Protein AF-A6MK25-F1 (afdb_monomer)

InterPro domains:
  IPR008936 Rho GTPase activation protein [G3DSA:1.10.506.10] (1-48)

Sequence (48 aa):
LSALNEIYSYVSKYSEELIGALEQDEQARRQRLAYKVEQLINAMFIES

Organism: Callithrix jacchus (NCBI:txid9483)

Solvent-accessible surface area (backbone atoms only — not comparable to full-atom values): 2779 Å² total; per-residue (Å²): 140,52,75,65,59,53,54,47,53,52,50,64,75,42,40,67,62,52,35,53,53,26,66,72,35,68,68,34,47,77,68,43,44,37,62,54,50,51,53,50,54,54,54,49,64,73,76,107

Mean predicted aligned error: 3.46 Å

pLDDT: mean 91.15, std 10.36, range [56.16, 98.38]

Radius of gyration: 11.39 Å; Cα contacts (8 Å, |Δi|>4): 19; chains: 1; bounding box: 31×19×23 Å

Secondary structure (DSSP, 8-state):
--HHHHHHHHHHHTHHHHHHHHHH-HHHHHTTHHHHHHHHHHHHHHH-

Structure (mmCIF, N/CA/C/O backbone):
data_AF-A6MK25-F1
#
_entry.id   AF-A6MK25-F1
#
loop_
_atom_site.group_PDB
_atom_site.id
_atom_site.type_symbol
_atom_site.label_atom_id
_atom_site.label_alt_id
_atom_site.label_comp_id
_atom_site.label_asym_id
_atom_site.label_entity_id
_atom_site.label_seq_id
_atom_site.pdbx_PDB_ins_code
_atom_site.Cartn_x
_atom_site.Cartn_y
_atom_site.Cartn_z
_atom_site.occupancy
_atom_site.B_iso_or_equiv
_atom_site.auth_seq_id
_atom_site.auth_comp_id
_atom_site.auth_asym_id
_atom_site.auth_atom_id
_atom_site.pdbx_PDB_model_num
ATOM 1 N N . LEU A 1 1 ? 15.361 -11.002 -15.528 1.00 59.50 1 LEU A N 1
ATOM 2 C CA . LEU A 1 1 ? 14.155 -10.157 -15.420 1.00 59.50 1 LEU A CA 1
ATOM 3 C C . LEU A 1 1 ? 12.960 -11.095 -15.281 1.00 59.50 1 LEU A C 1
ATOM 5 O O . LEU A 1 1 ? 12.65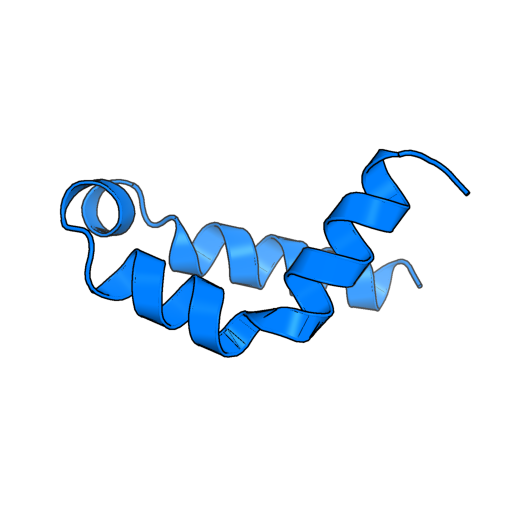4 -11.796 -16.235 1.00 59.50 1 LEU A O 1
ATOM 9 N N . SER A 1 2 ? 12.406 -11.249 -14.078 1.00 86.38 2 SER A N 1
ATOM 10 C CA . SER A 1 2 ? 11.216 -12.081 -13.843 1.00 86.38 2 SER A CA 1
ATOM 11 C C . SER A 1 2 ? 9.960 -11.205 -13.893 1.00 86.38 2 SER A C 1
ATOM 13 O O . SER A 1 2 ? 10.042 -10.013 -13.598 1.00 86.38 2 SER A O 1
ATOM 15 N N . ALA A 1 3 ? 8.799 -11.790 -14.206 1.00 89.19 3 ALA A N 1
ATOM 16 C CA . ALA A 1 3 ? 7.517 -11.075 -14.180 1.00 89.19 3 ALA A CA 1
ATOM 17 C C . ALA A 1 3 ? 7.239 -10.423 -12.811 1.00 89.19 3 ALA A C 1
ATOM 19 O O . ALA A 1 3 ? 6.666 -9.342 -12.727 1.00 89.19 3 ALA A O 1
ATOM 20 N N . LEU A 1 4 ? 7.705 -11.055 -11.730 1.00 85.62 4 LEU A N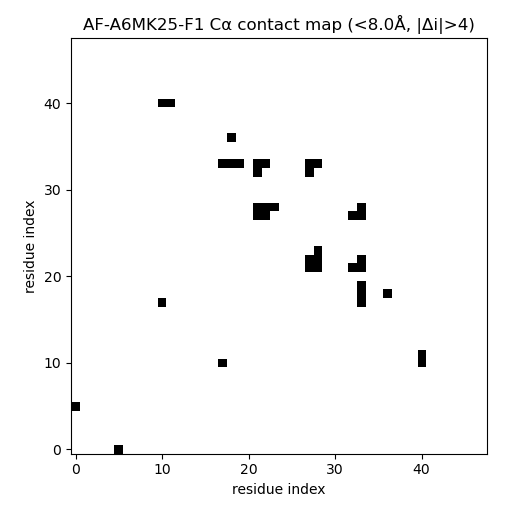 1
ATOM 21 C CA . LEU A 1 4 ? 7.574 -10.520 -10.380 1.00 85.62 4 LEU A CA 1
ATOM 22 C C . LEU A 1 4 ? 8.414 -9.244 -10.181 1.00 85.62 4 LEU A C 1
ATOM 24 O O . LEU A 1 4 ? 7.905 -8.271 -9.636 1.00 85.62 4 LEU A O 1
ATOM 28 N N . ASN A 1 5 ? 9.658 -9.207 -10.676 1.00 85.75 5 ASN A N 1
ATOM 29 C CA . ASN A 1 5 ? 10.503 -8.005 -10.597 1.00 85.75 5 ASN A CA 1
ATOM 30 C C . ASN A 1 5 ? 9.919 -6.832 -11.395 1.00 85.75 5 ASN A C 1
ATOM 32 O O . ASN A 1 5 ? 10.069 -5.675 -11.002 1.00 85.75 5 ASN A O 1
ATOM 36 N N . GLU A 1 6 ? 9.249 -7.119 -12.510 1.00 90.00 6 GLU A N 1
ATOM 37 C CA . GLU A 1 6 ? 8.562 -6.097 -13.296 1.00 90.00 6 GLU A CA 1
ATOM 38 C C . GLU A 1 6 ? 7.373 -5.512 -12.522 1.00 90.00 6 GLU A C 1
ATOM 40 O O . GLU A 1 6 ? 7.288 -4.295 -12.368 1.00 90.00 6 GLU A O 1
ATOM 45 N N . ILE A 1 7 ? 6.530 -6.361 -11.920 1.00 90.38 7 ILE A N 1
ATOM 46 C CA . ILE A 1 7 ? 5.436 -5.923 -11.034 1.00 90.38 7 ILE A CA 1
ATOM 47 C C . ILE A 1 7 ? 5.977 -5.068 -9.880 1.00 90.38 7 ILE A C 1
ATOM 49 O O . ILE A 1 7 ? 5.431 -4.004 -9.592 1.00 90.38 7 ILE A O 1
ATOM 53 N N . TYR A 1 8 ? 7.084 -5.473 -9.259 1.00 88.12 8 TYR A N 1
ATOM 54 C CA . TYR A 1 8 ? 7.696 -4.708 -8.174 1.00 88.12 8 TYR A CA 1
ATOM 55 C C . TYR A 1 8 ? 8.234 -3.348 -8.597 1.00 88.12 8 TYR A C 1
ATOM 57 O O . TYR A 1 8 ? 8.113 -2.382 -7.845 1.00 88.12 8 TYR A O 1
ATOM 65 N N . SER A 1 9 ? 8.771 -3.247 -9.812 1.00 89.88 9 SER A N 1
ATOM 66 C CA . SER A 1 9 ? 9.214 -1.965 -10.362 1.00 89.88 9 SER A CA 1
ATOM 67 C C . SER A 1 9 ? 8.047 -0.974 -10.444 1.00 89.88 9 SER A C 1
ATOM 69 O O . SER A 1 9 ? 8.208 0.200 -10.116 1.00 89.88 9 SER A O 1
ATOM 71 N N . TYR A 1 10 ? 6.851 -1.451 -10.804 1.00 93.69 10 TYR A N 1
ATOM 72 C CA . TYR A 1 10 ? 5.635 -0.636 -10.786 1.00 93.69 10 TYR A CA 1
ATOM 73 C C . TYR A 1 10 ? 5.166 -0.299 -9.367 1.00 93.69 10 TYR A C 1
ATOM 75 O O . TYR A 1 10 ? 4.843 0.855 -9.104 1.00 93.69 10 TYR A O 1
ATOM 83 N N . VAL A 1 11 ? 5.167 -1.266 -8.445 1.00 92.88 11 VAL A N 1
ATOM 84 C CA . VAL A 1 11 ? 4.770 -1.035 -7.042 1.00 92.88 11 VAL A CA 1
ATOM 85 C C . VAL A 1 11 ? 5.663 0.011 -6.370 1.00 92.88 11 VAL A C 1
ATOM 87 O O . VAL A 1 11 ? 5.153 0.897 -5.695 1.00 92.88 11 VAL A O 1
ATOM 90 N N . SER A 1 12 ? 6.979 -0.051 -6.588 1.00 91.12 12 SER A N 1
ATOM 91 C CA . SER A 1 12 ? 7.926 0.926 -6.040 1.00 91.12 12 SER A CA 1
ATOM 92 C C . SER A 1 12 ? 7.717 2.320 -6.645 1.00 91.12 12 SER A C 1
ATOM 94 O O . SER A 1 12 ? 7.641 3.314 -5.920 1.00 91.12 12 SER A O 1
ATOM 96 N N . LYS A 1 13 ? 7.527 2.391 -7.973 1.00 94.00 13 LYS A N 1
ATOM 97 C CA . LYS A 1 13 ? 7.332 3.648 -8.711 1.00 94.00 13 LYS A CA 1
ATOM 98 C C . LYS A 1 13 ? 6.087 4.432 -8.283 1.00 94.00 13 LYS A C 1
ATOM 100 O O . LYS A 1 13 ? 6.127 5.655 -8.329 1.00 94.00 13 LYS A O 1
ATOM 105 N N . TYR A 1 14 ? 5.009 3.744 -7.915 1.00 96.88 14 TYR A N 1
ATOM 106 C CA . TYR A 1 14 ? 3.712 4.346 -7.574 1.00 96.88 14 TYR A CA 1
ATOM 107 C C . TYR A 1 14 ? 3.334 4.122 -6.106 1.00 96.88 14 TYR A C 1
ATOM 109 O O . TYR A 1 14 ? 2.161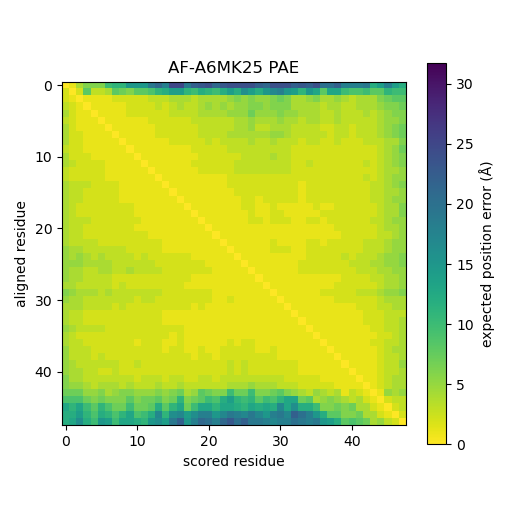 3.974 -5.768 1.00 96.88 14 TYR A O 1
ATOM 117 N N . SER A 1 15 ? 4.333 3.988 -5.234 1.00 95.06 15 SER A N 1
ATOM 118 C CA . SER A 1 15 ? 4.126 3.565 -3.847 1.00 95.06 15 SER A CA 1
ATOM 119 C C . SER A 1 15 ? 3.232 4.527 -3.059 1.00 95.06 15 SER A C 1
ATOM 121 O O . SER A 1 15 ? 2.348 4.065 -2.338 1.00 95.06 15 SER A O 1
ATOM 123 N N . GLU A 1 16 ? 3.388 5.839 -3.246 1.00 96.50 16 GLU A N 1
ATOM 124 C CA . GLU A 1 16 ? 2.560 6.857 -2.589 1.00 96.50 16 GLU A CA 1
ATOM 125 C C . GLU A 1 16 ? 1.090 6.765 -3.014 1.00 96.50 16 GLU A C 1
ATOM 127 O O . GLU A 1 16 ? 0.200 6.713 -2.162 1.00 96.50 16 GLU A O 1
ATOM 132 N N . GLU A 1 17 ? 0.809 6.684 -4.318 1.00 98.12 17 GLU A N 1
ATOM 133 C CA . GLU A 1 17 ? -0.562 6.581 -4.821 1.00 98.12 17 GLU A CA 1
ATOM 134 C C . GLU A 1 17 ? -1.223 5.262 -4.409 1.00 98.12 17 GLU A C 1
ATOM 136 O O . GLU A 1 17 ? -2.417 5.225 -4.099 1.00 98.12 17 GLU A O 1
ATOM 141 N N . LEU A 1 18 ? -0.448 4.176 -4.378 1.00 97.31 18 LEU A N 1
ATOM 142 C CA . LEU A 1 18 ? -0.923 2.845 -4.011 1.00 97.31 18 LEU A CA 1
ATOM 143 C C . LEU A 1 18 ? -1.246 2.775 -2.513 1.00 97.31 18 LEU A C 1
ATOM 145 O O . LEU A 1 18 ? -2.316 2.290 -2.144 1.00 97.31 18 LEU A O 1
ATOM 149 N N . ILE A 1 19 ? -0.382 3.321 -1.652 1.00 97.88 19 ILE A N 1
ATOM 150 C CA . ILE A 1 19 ? -0.653 3.449 -0.213 1.00 97.88 19 ILE A CA 1
ATOM 151 C C 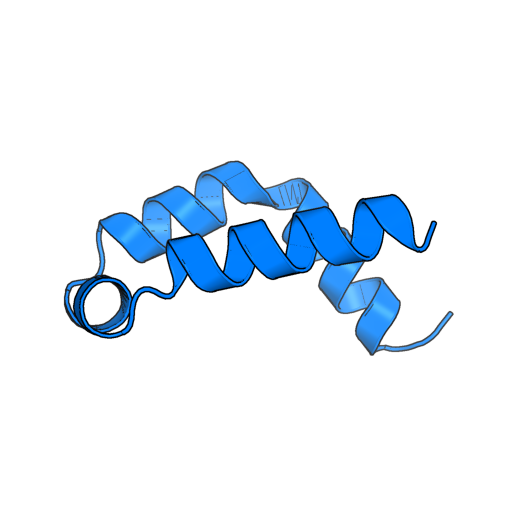. ILE A 1 19 ? -1.873 4.339 0.018 1.00 97.88 19 ILE A C 1
ATOM 153 O O . ILE A 1 19 ? -2.803 3.913 0.703 1.00 97.88 19 ILE A O 1
ATOM 157 N N . GLY A 1 20 ? -1.931 5.510 -0.621 1.00 97.88 20 GLY A N 1
ATOM 158 C CA . GLY A 1 20 ? -3.070 6.418 -0.506 1.00 97.88 20 GLY A CA 1
ATOM 159 C C . GLY A 1 20 ? -4.392 5.748 -0.889 1.00 97.88 20 GLY A C 1
ATOM 160 O O . GLY A 1 20 ? -5.378 5.865 -0.164 1.00 97.88 20 GLY A O 1
ATOM 161 N N . ALA A 1 21 ? -4.421 4.969 -1.974 1.00 98.25 21 ALA A N 1
ATOM 162 C CA . ALA A 1 21 ? -5.608 4.211 -2.369 1.00 98.25 21 ALA A CA 1
ATOM 163 C C . ALA A 1 21 ? -6.012 3.149 -1.326 1.00 98.25 21 ALA A C 1
ATOM 165 O O . ALA A 1 21 ? -7.197 3.001 -1.017 1.00 98.25 21 ALA A O 1
ATOM 166 N N . LEU A 1 22 ? -5.039 2.437 -0.746 1.00 98.38 22 LEU A N 1
ATOM 167 C CA . LEU A 1 22 ? -5.280 1.426 0.291 1.00 98.38 22 LEU A CA 1
ATOM 168 C C . LEU A 1 22 ? -5.747 2.031 1.624 1.00 98.38 22 LEU A C 1
ATOM 170 O O . LEU A 1 22 ? -6.436 1.358 2.390 1.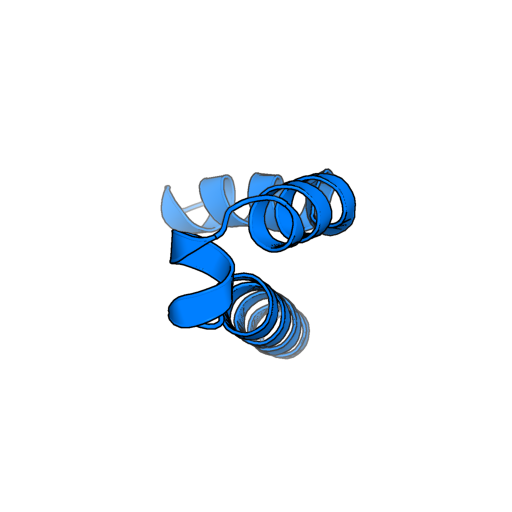00 98.38 22 LEU A O 1
ATOM 174 N N . GLU A 1 23 ? -5.396 3.282 1.913 1.00 98.00 23 GLU A N 1
ATOM 175 C CA . GLU A 1 23 ? -5.891 4.007 3.086 1.00 98.00 23 GLU A CA 1
ATOM 176 C C . GLU A 1 23 ? -7.334 4.497 2.910 1.00 98.00 23 GLU A C 1
ATOM 178 O O . GLU A 1 23 ? -8.089 4.555 3.884 1.00 98.00 23 GLU A O 1
ATOM 183 N N . GLN A 1 24 ? -7.758 4.807 1.683 1.00 97.88 24 GLN A N 1
ATOM 184 C CA . GLN A 1 24 ? -9.142 5.208 1.411 1.00 97.88 24 GLN A CA 1
ATOM 185 C C . GLN A 1 24 ? -10.112 4.015 1.416 1.00 97.88 24 GLN A C 1
ATOM 187 O O . GLN A 1 24 ? -11.275 4.169 1.796 1.00 97.88 24 GLN A O 1
ATOM 192 N N . ASP A 1 25 ? -9.650 2.813 1.061 1.00 98.25 25 ASP A N 1
ATOM 193 C CA . ASP A 1 25 ? -10.494 1.616 1.030 1.00 98.25 25 ASP A CA 1
ATOM 194 C C . ASP A 1 25 ? -10.698 0.991 2.427 1.00 98.25 25 ASP A C 1
ATOM 196 O O . ASP A 1 25 ? -9.761 0.691 3.173 1.00 98.25 25 ASP A O 1
ATOM 200 N N . GLU A 1 26 ? -11.959 0.774 2.813 1.00 98.38 26 GLU A N 1
ATOM 201 C CA . GLU A 1 26 ? -12.293 0.242 4.139 1.00 98.38 26 GLU A CA 1
ATOM 202 C C . GLU A 1 26 ? -11.811 -1.205 4.326 1.00 98.38 26 GLU A C 1
ATOM 204 O O . GLU A 1 26 ? -11.314 -1.566 5.399 1.00 98.38 26 GLU A O 1
ATOM 209 N N . GLN A 1 27 ? -11.941 -2.047 3.297 1.00 98.31 27 GLN A N 1
ATOM 210 C CA . GLN A 1 27 ? -11.544 -3.452 3.387 1.00 98.31 27 GLN A CA 1
ATOM 211 C C . GLN A 1 27 ? -10.019 -3.581 3.488 1.00 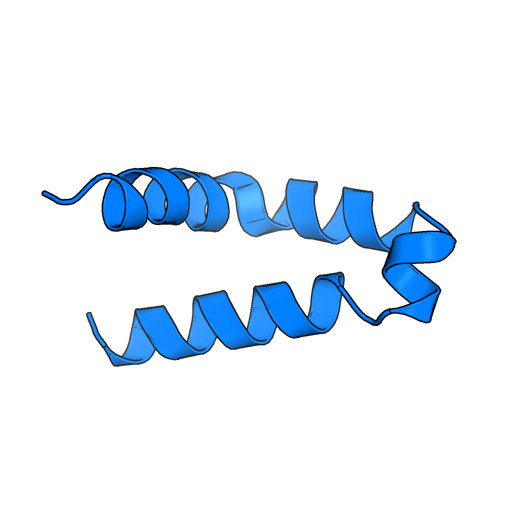98.31 27 GLN A C 1
ATOM 213 O O . GLN A 1 27 ? -9.515 -4.348 4.316 1.00 98.31 27 GLN A O 1
ATOM 218 N N . ALA A 1 28 ? -9.287 -2.778 2.720 1.00 98.31 28 ALA A N 1
ATOM 219 C CA . ALA A 1 28 ? -7.839 -2.686 2.728 1.00 98.31 28 ALA A CA 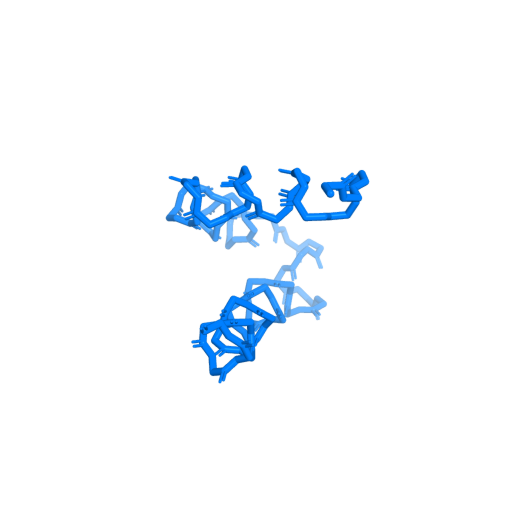1
ATOM 220 C C . ALA A 1 28 ? -7.308 -2.224 4.086 1.00 98.31 28 ALA A C 1
ATOM 222 O O . ALA A 1 28 ? -6.384 -2.841 4.62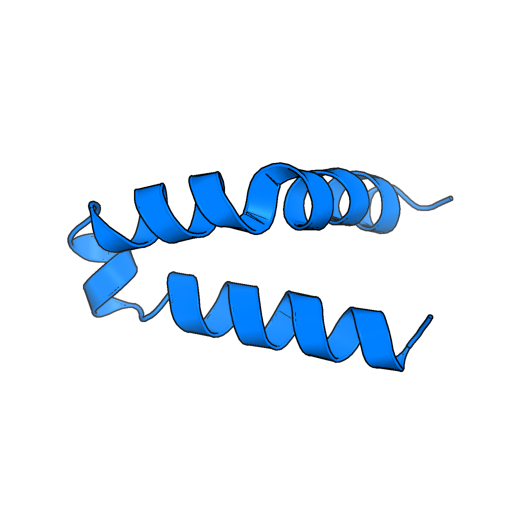9 1.00 98.31 28 ALA A O 1
ATOM 223 N N . ARG A 1 29 ? -7.938 -1.210 4.695 1.00 98.38 29 ARG A N 1
ATOM 224 C CA . ARG A 1 29 ? -7.605 -0.776 6.058 1.00 98.38 29 ARG A CA 1
ATOM 225 C C . ARG A 1 29 ? -7.839 -1.870 7.093 1.00 98.38 29 ARG A C 1
ATOM 227 O O . ARG A 1 29 ? -6.945 -2.136 7.897 1.00 98.38 29 ARG A O 1
ATOM 234 N N . ARG A 1 30 ? -8.987 -2.563 7.055 1.00 98.31 30 ARG A N 1
ATOM 235 C CA . ARG A 1 30 ? -9.274 -3.695 7.967 1.00 98.31 30 ARG A CA 1
ATOM 236 C C . ARG A 1 30 ? -8.209 -4.789 7.872 1.00 98.31 30 ARG A C 1
ATOM 238 O O . ARG A 1 30 ? -7.847 -5.387 8.882 1.00 98.31 30 ARG A O 1
ATOM 245 N N . GLN A 1 31 ? -7.683 -5.025 6.672 1.00 98.31 31 GLN A N 1
ATOM 246 C CA . GLN A 1 31 ? -6.649 -6.028 6.412 1.00 98.31 31 GLN A CA 1
ATOM 247 C C . GLN A 1 31 ? -5.209 -5.502 6.533 1.00 98.31 31 GLN A C 1
ATOM 249 O O . GLN A 1 31 ? -4.265 -6.282 6.342 1.00 98.31 31 GLN A O 1
ATOM 254 N N . ARG A 1 32 ? -5.034 -4.216 6.869 1.00 98.19 32 ARG A N 1
ATOM 255 C CA . ARG A 1 32 ? -3.743 -3.518 6.980 1.00 98.19 32 ARG A CA 1
ATOM 256 C C . ARG A 1 32 ? -2.885 -3.653 5.718 1.00 98.19 32 ARG A C 1
ATOM 258 O O . ARG A 1 32 ? -1.698 -3.959 5.804 1.00 98.19 32 ARG A O 1
ATOM 265 N N . LEU A 1 33 ? -3.493 -3.491 4.542 1.00 98.38 33 LEU A N 1
ATOM 266 C CA . LEU A 1 33 ? -2.801 -3.716 3.270 1.00 98.38 33 LEU A CA 1
ATOM 267 C C . LEU A 1 33 ? -1.704 -2.679 2.998 1.00 98.38 33 LEU A C 1
ATOM 269 O O . LEU A 1 33 ? -0.624 -3.085 2.586 1.00 98.38 33 LEU A O 1
ATOM 273 N N . ALA A 1 34 ? -1.929 -1.394 3.300 1.00 98.00 34 ALA A N 1
ATOM 274 C CA . ALA A 1 34 ? -0.913 -0.343 3.148 1.00 98.00 34 ALA A CA 1
ATOM 275 C C . ALA A 1 34 ? 0.383 -0.696 3.898 1.00 98.00 34 ALA A C 1
ATOM 277 O O . ALA A 1 34 ? 1.450 -0.792 3.302 1.00 98.00 34 ALA A O 1
ATOM 278 N N . TYR A 1 35 ? 0.250 -1.056 5.177 1.00 97.44 35 TYR A N 1
ATOM 279 C CA . TYR A 1 35 ? 1.369 -1.508 6.003 1.00 97.44 35 TYR A CA 1
ATOM 280 C C . TYR A 1 35 ? 2.102 -2.723 5.410 1.00 97.44 35 TYR A C 1
ATOM 282 O O . TYR A 1 35 ? 3.328 -2.782 5.414 1.00 97.44 35 TYR A O 1
ATOM 290 N N . LYS A 1 36 ? 1.372 -3.713 4.880 1.00 97.06 36 LYS A N 1
ATOM 291 C CA . LYS A 1 36 ? 1.992 -4.892 4.250 1.00 97.06 36 LYS A CA 1
ATOM 292 C C . LYS A 1 36 ? 2.772 -4.525 2.987 1.00 97.06 36 LYS A C 1
ATOM 294 O O . LYS A 1 36 ? 3.825 -5.109 2.756 1.00 97.06 36 LYS A O 1
ATOM 299 N N . VAL A 1 37 ? 2.271 -3.577 2.194 1.00 95.25 37 VAL A N 1
ATOM 300 C CA . VAL A 1 37 ? 2.965 -3.072 1.002 1.00 95.25 37 VAL A CA 1
ATOM 301 C C . VAL A 1 37 ? 4.242 -2.330 1.396 1.00 95.25 37 VAL A C 1
ATOM 303 O O . VAL A 1 37 ? 5.291 -2.618 0.831 1.00 95.25 37 VAL A O 1
ATOM 306 N N . GLU A 1 38 ? 4.199 -1.466 2.411 1.00 95.25 38 GLU A N 1
ATOM 307 C CA . GLU A 1 38 ? 5.396 -0.785 2.930 1.00 95.25 38 GLU A CA 1
ATOM 308 C C . GLU A 1 38 ? 6.466 -1.771 3.414 1.00 95.25 38 GLU A C 1
ATOM 310 O O . GLU A 1 38 ? 7.645 -1.623 3.094 1.00 95.25 38 GLU A O 1
ATOM 315 N N . GLN A 1 39 ? 6.070 -2.808 4.161 1.00 95.00 39 GLN A N 1
ATOM 316 C CA . GLN A 1 39 ? 6.994 -3.857 4.610 1.00 95.00 39 GLN A CA 1
ATOM 317 C C . GLN A 1 39 ? 7.655 -4.575 3.430 1.00 95.00 39 GLN A C 1
ATOM 319 O O . GLN A 1 39 ? 8.855 -4.835 3.453 1.00 95.00 39 GLN A O 1
ATOM 324 N N . LEU A 1 40 ? 6.880 -4.865 2.388 1.00 92.06 40 LEU A N 1
ATOM 325 C CA . LEU A 1 40 ? 7.352 -5.540 1.188 1.00 92.06 40 LEU A CA 1
ATOM 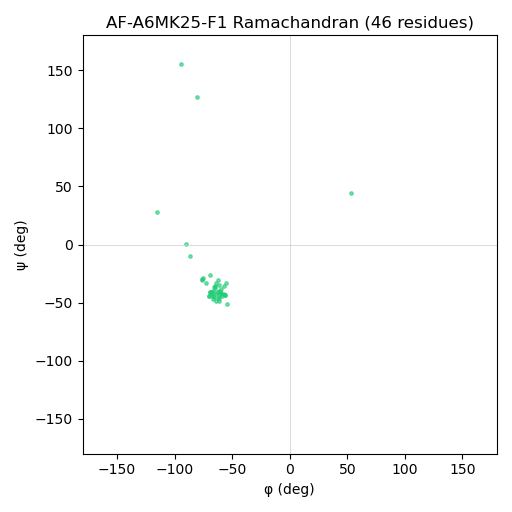326 C C . LEU A 1 40 ? 8.303 -4.660 0.361 1.00 92.06 40 LEU A C 1
ATOM 328 O O . LEU A 1 40 ? 9.339 -5.153 -0.077 1.00 92.06 40 LEU A O 1
ATOM 332 N N . ILE A 1 41 ? 8.027 -3.360 0.222 1.00 90.38 41 ILE A N 1
ATOM 333 C CA . ILE A 1 41 ? 8.939 -2.413 -0.441 1.00 90.38 41 ILE A CA 1
ATOM 334 C C . ILE A 1 41 ? 10.267 -2.322 0.326 1.00 90.38 41 ILE A C 1
ATOM 336 O O . ILE A 1 41 ? 11.336 -2.417 -0.278 1.00 90.38 41 ILE A O 1
ATOM 340 N N . ASN A 1 42 ? 10.211 -2.204 1.656 1.00 89.44 42 ASN A N 1
ATOM 341 C CA . ASN A 1 42 ? 11.407 -2.128 2.497 1.00 89.44 42 ASN A CA 1
ATOM 342 C C . ASN A 1 42 ? 12.251 -3.408 2.439 1.00 89.44 42 ASN A C 1
ATOM 344 O O . ASN A 1 42 ? 13.473 -3.326 2.345 1.00 89.44 42 ASN A O 1
ATOM 348 N N . ALA A 1 43 ? 11.618 -4.585 2.473 1.00 87.75 43 ALA A N 1
ATOM 349 C CA . ALA A 1 43 ? 12.322 -5.862 2.369 1.00 87.75 43 ALA A CA 1
ATOM 350 C C . ALA A 1 43 ? 13.080 -5.982 1.040 1.00 87.75 43 ALA A C 1
ATOM 352 O O . ALA A 1 43 ? 14.231 -6.405 1.018 1.00 87.75 43 ALA A O 1
ATOM 353 N N . MET A 1 44 ? 12.472 -5.534 -0.057 1.00 82.19 44 MET A N 1
ATOM 354 C CA . MET A 1 44 ? 13.111 -5.582 -1.368 1.00 82.19 44 MET A CA 1
ATOM 355 C C . MET A 1 44 ? 14.235 -4.574 -1.555 1.00 82.19 44 MET A C 1
ATOM 357 O O . MET A 1 44 ? 15.194 -4.888 -2.248 1.00 82.19 44 MET A O 1
ATOM 361 N N . PHE A 1 45 ? 14.142 -3.394 -0.936 1.00 75.31 45 PHE A N 1
ATOM 362 C CA . PHE A 1 45 ? 15.245 -2.431 -0.934 1.00 75.31 45 PHE A CA 1
ATOM 363 C C . PHE A 1 45 ? 16.493 -2.987 -0.229 1.00 75.31 45 PHE A C 1
ATOM 365 O O . PHE A 1 45 ? 17.610 -2.641 -0.592 1.00 75.31 45 PHE A O 1
ATOM 372 N N . ILE A 1 46 ? 16.313 -3.862 0.767 1.00 69.44 46 ILE A N 1
ATOM 373 C CA . ILE A 1 46 ? 17.416 -4.534 1.471 1.00 69.44 46 ILE A CA 1
ATOM 374 C C . ILE A 1 46 ? 18.033 -5.661 0.618 1.00 69.44 46 ILE A C 1
ATOM 376 O O . ILE A 1 46 ? 19.214 -5.963 0.771 1.00 69.44 46 ILE A O 1
ATOM 380 N N . GLU A 1 47 ? 17.251 -6.293 -0.263 1.00 60.94 47 GLU A N 1
ATOM 381 C CA . GLU A 1 47 ? 17.691 -7.407 -1.120 1.00 60.94 47 GLU A CA 1
ATOM 382 C C . GLU A 1 47 ? 18.344 -6.967 -2.447 1.00 60.94 47 GLU A C 1
ATOM 384 O O . GLU A 1 47 ? 18.902 -7.809 -3.158 1.00 60.94 47 GLU A O 1
ATOM 389 N N . SER A 1 48 ? 18.277 -5.676 -2.786 1.00 56.16 48 SER A N 1
ATOM 390 C CA . SER A 1 48 ? 18.852 -5.064 -3.997 1.00 56.16 48 SER A CA 1
ATOM 391 C C . SER A 1 48 ? 20.188 -4.376 -3.746 1.00 56.16 48 SER A C 1
ATOM 393 O O . SER A 1 48 ? 21.099 -4.555 -4.586 1.00 56.16 48 SER A O 1
#

Foldseek 3Di:
DDPVVVVLVVCLVCVPVVLVVLVVDPVSVVVVVNVVSVVVNVVVVVVD